Protein AF-A0A413G298-F1 (afdb_monomer)

Foldseek 3Di:
DDKDFPVLVVVLLVQLQWDWDDDQWIKTFHDDPNDTFQQIAIDGPDDGMDDDVNLCVNCVSLVHHSVVSVCSSVPPQHSVNSVVVCVVVVRDD

Nearest PDB structures (foldseek):
  5f3w-assembly1_D  TM=2.237E-01  e=3.689E+00  Methanocaldococcus jannaschii DSM 2661
  7ypv-assembly1_B  TM=2.917E-01  e=5.385E+00  Streptomyces lavendulae subsp. lavendulae
  5ty4-assembly1_B  TM=2.690E-01  e=8.374E+00  Homo sapiens

Solvent-accessible surface area (backbone atoms only — not comparable to full-atom values): 5237 Å² total; per-residue (Å²): 133,66,70,48,43,46,70,46,43,52,55,30,43,46,73,53,38,28,48,79,46,84,69,94,35,44,34,33,39,34,41,58,97,89,39,79,53,94,40,40,41,71,50,66,74,92,60,66,57,43,46,58,72,57,48,45,51,42,9,55,41,64,75,33,54,55,67,56,35,52,31,40,43,75,55,82,46,50,49,64,58,53,51,49,54,37,39,78,70,68,74,49,134

pLDDT: mean 89.56, std 6.13, range [61.03, 96.62]

Structure (mmCIF, N/CA/C/O backbone):
data_AF-A0A413G298-F1
#
_entry.id   AF-A0A413G298-F1
#
loop_
_atom_site.group_PDB
_atom_site.id
_atom_site.type_symbol
_atom_site.label_atom_id
_atom_site.label_alt_id
_atom_site.label_comp_id
_atom_site.label_asym_id
_atom_site.label_entity_id
_atom_site.label_seq_id
_atom_site.pdbx_PDB_ins_code
_atom_site.Cartn_x
_atom_site.Cartn_y
_atom_site.Cartn_z
_atom_site.occupancy
_atom_site.B_iso_or_equiv
_atom_site.auth_seq_id
_atom_site.auth_comp_id
_atom_site.auth_asym_id
_atom_site.auth_atom_id
_atom_site.pdbx_PDB_model_num
ATOM 1 N N . MET A 1 1 ? 11.913 -10.047 -14.480 1.00 61.03 1 MET A N 1
ATOM 2 C CA . MET A 1 1 ? 11.768 -9.569 -13.083 1.00 61.03 1 MET A CA 1
ATOM 3 C C . MET A 1 1 ? 10.514 -8.713 -13.011 1.00 61.03 1 MET A C 1
ATOM 5 O O . MET A 1 1 ? 10.266 -7.998 -13.971 1.00 61.03 1 MET A O 1
ATOM 9 N N . ALA A 1 2 ? 9.696 -8.812 -11.960 1.00 77.94 2 ALA A N 1
ATOM 10 C CA . ALA A 1 2 ? 8.512 -7.960 -11.853 1.00 77.94 2 ALA A CA 1
ATOM 11 C C . ALA A 1 2 ? 8.934 -6.549 -11.422 1.00 77.94 2 ALA A C 1
ATOM 13 O O . ALA A 1 2 ? 9.683 -6.403 -10.454 1.00 77.94 2 ALA A O 1
ATOM 14 N N . THR A 1 3 ? 8.460 -5.539 -12.148 1.00 88.50 3 THR A N 1
ATOM 15 C CA . THR A 1 3 ? 8.584 -4.128 -11.774 1.00 88.50 3 THR A CA 1
ATOM 16 C C . THR A 1 3 ? 7.198 -3.503 -11.663 1.00 88.50 3 THR A C 1
ATOM 18 O O . THR A 1 3 ? 6.236 -3.953 -12.300 1.00 88.50 3 THR A O 1
ATOM 21 N N . LEU A 1 4 ? 7.086 -2.487 -10.811 1.00 90.81 4 LEU A N 1
ATOM 22 C CA . LEU A 1 4 ? 5.888 -1.668 -10.663 1.00 90.81 4 LEU A CA 1
ATOM 23 C C . LEU A 1 4 ? 6.263 -0.198 -10.788 1.00 90.81 4 LEU A C 1
ATOM 25 O O . LEU A 1 4 ? 7.231 0.251 -10.179 1.00 90.81 4 LEU A O 1
ATOM 29 N N . LYS A 1 5 ? 5.471 0.562 -11.544 1.00 92.69 5 LYS A N 1
ATOM 30 C CA . LYS A 1 5 ? 5.670 2.005 -11.683 1.00 92.69 5 LYS A CA 1
ATOM 31 C C . LYS A 1 5 ? 5.153 2.711 -10.439 1.00 92.69 5 LYS A C 1
ATOM 33 O O . LYS A 1 5 ? 4.027 2.451 -10.011 1.00 92.69 5 LYS A O 1
ATOM 38 N N . ILE A 1 6 ? 5.918 3.669 -9.919 1.00 92.06 6 ILE A N 1
ATOM 39 C CA . ILE A 1 6 ? 5.523 4.462 -8.744 1.00 92.06 6 ILE A CA 1
ATOM 40 C C . ILE A 1 6 ? 4.161 5.137 -8.954 1.00 92.06 6 ILE A C 1
ATOM 42 O O . ILE A 1 6 ? 3.317 5.126 -8.061 1.00 92.06 6 ILE A O 1
ATOM 46 N N . ARG A 1 7 ? 3.893 5.639 -10.167 1.00 91.50 7 ARG A N 1
ATOM 47 C CA . ARG A 1 7 ? 2.595 6.243 -10.516 1.00 91.50 7 ARG A CA 1
ATOM 48 C C . ARG A 1 7 ? 1.410 5.281 -10.340 1.00 91.50 7 ARG A C 1
ATOM 50 O O . ARG A 1 7 ? 0.339 5.707 -9.915 1.00 91.50 7 ARG A O 1
ATOM 57 N N . ASP A 1 8 ? 1.601 4.001 -10.669 1.00 91.94 8 ASP A N 1
ATOM 58 C CA . ASP A 1 8 ? 0.543 2.989 -10.613 1.00 91.94 8 ASP A CA 1
ATOM 59 C C . ASP A 1 8 ? 0.303 2.591 -9.153 1.00 91.94 8 ASP A C 1
ATOM 61 O O . ASP A 1 8 ? -0.844 2.488 -8.722 1.00 91.94 8 ASP A O 1
ATOM 65 N N . ILE A 1 9 ? 1.383 2.482 -8.370 1.00 92.81 9 ILE A N 1
ATOM 66 C CA . ILE A 1 9 ? 1.329 2.264 -6.921 1.00 92.81 9 ILE A CA 1
ATOM 67 C C . ILE A 1 9 ? 0.565 3.392 -6.232 1.00 92.81 9 ILE A C 1
ATOM 69 O O . ILE A 1 9 ? -0.385 3.129 -5.500 1.00 92.81 9 ILE A O 1
ATOM 73 N N . ASN A 1 10 ? 0.943 4.643 -6.496 1.00 92.62 10 ASN A N 1
ATOM 74 C CA . ASN A 1 10 ? 0.324 5.812 -5.881 1.00 92.62 10 ASN A CA 1
ATOM 75 C C . ASN A 1 10 ? -1.186 5.853 -6.190 1.00 92.62 10 ASN A C 1
ATOM 77 O O . ASN A 1 10 ? -2.015 5.844 -5.278 1.00 92.62 10 ASN A O 1
ATOM 81 N N . LYS A 1 11 ? -1.557 5.743 -7.474 1.00 92.44 11 LYS A N 1
ATOM 82 C CA . LYS A 1 11 ? -2.964 5.717 -7.907 1.00 92.44 11 LYS A CA 1
ATOM 83 C C . LYS A 1 11 ? -3.754 4.572 -7.267 1.00 92.44 11 LYS A C 1
ATOM 85 O O . LYS A 1 11 ? -4.895 4.778 -6.846 1.00 92.44 11 LYS A O 1
ATOM 90 N N . ALA A 1 12 ? -3.180 3.371 -7.218 1.00 93.56 12 ALA A N 1
ATOM 91 C CA . ALA A 1 12 ? -3.839 2.211 -6.635 1.00 93.56 12 ALA A CA 1
ATOM 92 C C . ALA A 1 12 ? -4.050 2.394 -5.129 1.00 93.56 12 ALA A C 1
ATOM 94 O O . ALA A 1 12 ? -5.187 2.294 -4.675 1.00 93.56 12 ALA A O 1
ATOM 95 N N . LEU A 1 13 ? -3.005 2.731 -4.367 1.00 93.75 13 LEU A N 1
ATOM 96 C CA . LEU A 1 13 ? -3.092 2.909 -2.915 1.00 93.75 13 LEU A CA 1
ATOM 97 C C . LEU A 1 13 ? -4.108 3.998 -2.538 1.00 93.75 13 LEU A C 1
ATOM 99 O O . LEU A 1 13 ? -4.988 3.744 -1.712 1.00 93.75 13 LEU A O 1
ATOM 103 N N . LEU A 1 14 ? -4.083 5.160 -3.199 1.00 93.00 14 LEU A N 1
ATOM 104 C CA . LEU A 1 14 ? -5.072 6.220 -2.958 1.00 93.00 14 LEU A CA 1
ATOM 105 C C . LEU A 1 14 ? -6.510 5.727 -3.195 1.00 93.00 14 LEU A C 1
ATOM 107 O O . LEU A 1 14 ? -7.391 5.920 -2.355 1.00 93.00 14 LEU A O 1
ATOM 111 N N . LYS A 1 15 ? -6.752 4.989 -4.288 1.00 91.56 15 LYS A N 1
ATOM 112 C CA . LYS A 1 15 ? -8.072 4.399 -4.587 1.00 91.56 15 LYS A CA 1
ATOM 113 C C . LYS A 1 15 ? -8.522 3.379 -3.529 1.00 91.56 15 LYS A C 1
ATOM 115 O O . LYS A 1 15 ? -9.721 3.158 -3.359 1.00 91.56 15 LYS A O 1
ATOM 120 N N . LYS A 1 16 ? -7.587 2.748 -2.813 1.00 91.38 16 LYS A N 1
ATOM 121 C CA . LYS A 1 16 ? -7.865 1.767 -1.747 1.00 91.38 16 LYS A CA 1
ATOM 122 C C . LYS A 1 16 ? -8.084 2.403 -0.374 1.00 91.38 16 LYS A C 1
ATOM 124 O O . LYS A 1 16 ? -8.334 1.683 0.586 1.00 91.38 16 LYS A O 1
ATOM 129 N N . GLY A 1 17 ? -8.081 3.732 -0.283 1.00 92.12 17 GLY A N 1
ATOM 130 C CA . GLY A 1 17 ? -8.297 4.447 0.975 1.00 92.12 17 GLY A CA 1
ATOM 131 C C . GLY A 1 17 ? -7.015 4.694 1.762 1.00 92.12 17 GLY A C 1
ATOM 132 O O . GLY A 1 17 ? -7.081 4.957 2.961 1.00 92.12 17 GLY A O 1
ATOM 133 N N . PHE A 1 18 ? -5.854 4.612 1.109 1.00 95.88 18 PHE A N 1
ATOM 134 C CA . PHE A 1 18 ? -4.644 5.170 1.688 1.00 95.88 18 PHE A CA 1
ATOM 135 C C . PHE A 1 18 ? -4.619 6.685 1.503 1.00 95.88 18 PHE A C 1
ATOM 137 O O . PHE A 1 18 ? -5.064 7.210 0.484 1.00 95.88 18 PHE A O 1
ATOM 144 N N . PHE A 1 19 ? -4.043 7.370 2.479 1.00 95.25 19 PHE A N 1
ATOM 145 C CA . PHE A 1 19 ? -3.705 8.781 2.405 1.00 95.25 19 PHE A CA 1
ATOM 146 C C . PHE A 1 19 ? -2.190 8.925 2.262 1.00 95.25 19 PHE A C 1
ATOM 148 O O . PHE A 1 19 ? -1.444 8.322 3.041 1.00 95.25 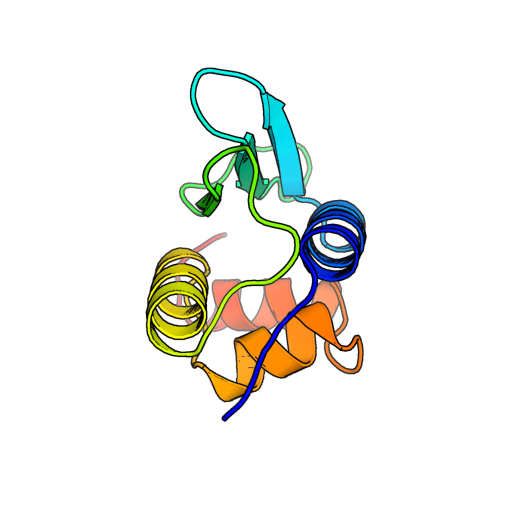19 PHE A O 1
ATOM 155 N N . SER A 1 20 ? -1.746 9.694 1.267 1.00 94.44 20 SER A N 1
ATOM 156 C CA . SER A 1 20 ? -0.330 9.975 1.030 1.00 94.44 20 SER A CA 1
ATOM 157 C C . SER A 1 20 ? 0.149 11.171 1.851 1.00 94.44 20 SER A C 1
ATOM 159 O O . SER A 1 20 ? -0.516 12.205 1.885 1.00 94.44 20 SER A O 1
ATOM 161 N N . GLN A 1 21 ? 1.331 11.059 2.448 1.00 94.00 21 GLN A N 1
ATOM 162 C CA . GLN A 1 21 ? 2.018 12.142 3.143 1.00 94.00 21 GLN A CA 1
ATOM 163 C C . GLN A 1 21 ? 3.456 12.246 2.625 1.00 94.00 21 GLN A C 1
ATOM 165 O O . GLN A 1 21 ? 4.229 11.294 2.735 1.00 94.00 21 GLN A O 1
ATOM 170 N N . GLU A 1 22 ? 3.802 13.404 2.068 1.00 91.12 22 GLU A N 1
ATOM 171 C CA . GLU A 1 22 ? 5.140 13.688 1.544 1.00 91.12 22 GLU A CA 1
ATOM 172 C C . GLU A 1 22 ? 6.062 14.228 2.649 1.00 91.12 22 GLU A C 1
ATOM 174 O O . GLU A 1 22 ? 5.671 15.086 3.442 1.00 91.12 22 GLU A O 1
ATOM 179 N N . SER A 1 23 ? 7.288 13.710 2.703 1.00 87.69 23 SER A N 1
ATOM 180 C CA . SER A 1 23 ? 8.380 14.143 3.590 1.00 87.69 23 SER A CA 1
ATOM 181 C C . SER A 1 23 ? 9.714 13.748 2.930 1.00 87.69 23 SER A C 1
ATOM 183 O O . SER A 1 23 ? 9.829 13.868 1.715 1.00 87.69 23 SER A O 1
ATOM 185 N N . ASP A 1 24 ? 10.692 13.200 3.657 1.00 87.38 24 ASP A N 1
ATOM 186 C CA . ASP A 1 24 ? 11.912 12.604 3.076 1.00 87.38 24 ASP A CA 1
ATOM 187 C C . ASP A 1 24 ? 11.608 11.349 2.234 1.00 87.38 24 ASP A C 1
ATOM 189 O O . ASP A 1 24 ? 12.427 10.889 1.443 1.00 87.38 24 ASP A O 1
ATOM 193 N N . HIS A 1 25 ? 10.424 10.769 2.436 1.00 89.94 25 HIS A N 1
ATOM 194 C CA . HIS A 1 25 ? 9.843 9.678 1.659 1.00 89.94 25 HIS A CA 1
ATOM 195 C C . HIS A 1 25 ? 8.357 9.975 1.437 1.00 89.94 25 HIS A C 1
ATOM 197 O O . HIS A 1 25 ? 7.753 10.717 2.219 1.00 89.94 25 HIS A O 1
ATOM 203 N N . THR A 1 26 ? 7.746 9.333 0.443 1.00 92.75 26 THR A N 1
ATOM 204 C CA . THR A 1 26 ? 6.286 9.312 0.329 1.00 92.75 26 THR A CA 1
ATOM 205 C C . THR A 1 26 ? 5.736 8.184 1.193 1.00 92.75 26 THR A C 1
ATOM 207 O O . THR A 1 26 ? 5.987 7.003 0.928 1.00 92.75 26 THR A O 1
ATOM 210 N N . PHE A 1 27 ? 4.975 8.537 2.225 1.00 94.75 27 PHE A N 1
ATOM 211 C CA . PHE A 1 27 ? 4.299 7.587 3.106 1.00 94.75 27 PHE A CA 1
ATOM 212 C C . PHE A 1 27 ? 2.835 7.419 2.712 1.00 94.75 27 PHE A C 1
ATOM 214 O O . PHE A 1 27 ? 2.176 8.381 2.337 1.00 94.75 27 PHE A O 1
ATOM 221 N N . PHE A 1 28 ? 2.306 6.209 2.864 1.00 96.38 28 PHE A N 1
ATOM 222 C CA . PHE A 1 28 ? 0.894 5.892 2.676 1.00 96.38 28 PHE A CA 1
ATOM 223 C C . PHE A 1 28 ? 0.347 5.270 3.948 1.00 96.38 28 PHE A C 1
ATOM 225 O O . PHE A 1 28 ? 0.866 4.250 4.395 1.00 96.38 28 PHE A O 1
ATOM 232 N N . TYR A 1 29 ? -0.726 5.834 4.494 1.00 96.62 29 TYR A N 1
ATOM 233 C CA . TYR A 1 29 ? -1.416 5.311 5.675 1.00 96.62 29 TYR A CA 1
ATOM 234 C C . TYR A 1 29 ? -2.827 4.881 5.303 1.00 96.62 29 TYR A C 1
ATOM 236 O O . TYR A 1 29 ? -3.555 5.665 4.698 1.00 96.62 29 TYR A O 1
ATOM 244 N N . LEU A 1 30 ? -3.227 3.662 5.661 1.00 95.81 30 LEU A N 1
ATOM 245 C CA . LEU A 1 30 ? -4.577 3.181 5.380 1.00 95.81 30 LEU A CA 1
ATOM 246 C C . LEU A 1 30 ? -5.575 3.772 6.380 1.00 95.81 30 LEU A C 1
ATOM 248 O O . LEU A 1 30 ? -5.395 3.636 7.596 1.00 95.81 30 LEU A O 1
ATOM 252 N N . PHE A 1 31 ? -6.653 4.357 5.859 1.00 94.12 31 PHE A N 1
ATOM 253 C CA . PHE A 1 31 ? -7.803 4.804 6.639 1.00 94.12 31 PHE A CA 1
ATOM 254 C C . PHE A 1 31 ? -9.017 3.920 6.348 1.00 94.12 31 PHE A C 1
ATOM 256 O O . PHE A 1 31 ? -9.403 3.719 5.194 1.00 94.12 31 PHE A O 1
ATOM 263 N N . VAL A 1 32 ? -9.657 3.428 7.407 1.00 91.50 32 VAL A N 1
ATOM 264 C CA . VAL A 1 32 ? -10.889 2.632 7.328 1.00 91.50 32 VAL A CA 1
ATOM 265 C C . VAL A 1 32 ? -11.94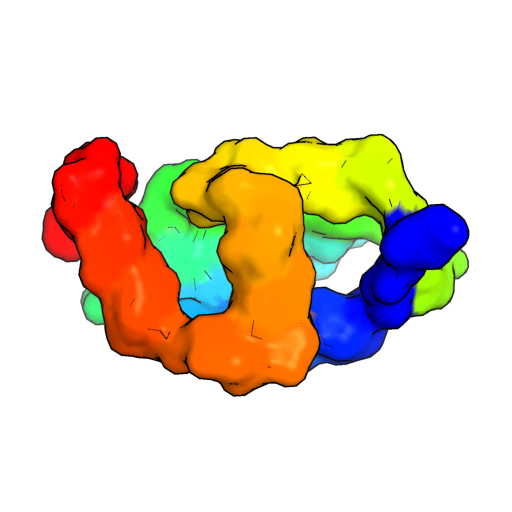1 3.323 8.184 1.00 91.50 32 VAL A C 1
ATOM 267 O O . VAL A 1 32 ? -11.688 3.639 9.342 1.00 91.50 32 VAL A O 1
ATOM 270 N N . ASN A 1 33 ? -13.105 3.620 7.599 1.00 89.25 33 ASN A N 1
ATOM 271 C CA . ASN A 1 33 ? -14.195 4.350 8.263 1.00 89.25 33 ASN A CA 1
ATOM 272 C C . ASN A 1 33 ? -13.742 5.677 8.914 1.00 89.25 33 ASN A C 1
ATOM 274 O O . ASN A 1 33 ? -14.155 6.010 10.020 1.00 89.25 33 ASN A O 1
ATOM 278 N N . GLY A 1 34 ? -12.843 6.412 8.247 1.00 88.88 34 GLY A N 1
ATOM 279 C CA . GLY A 1 34 ? -12.297 7.685 8.737 1.00 88.88 34 GLY A CA 1
ATOM 280 C C . GLY A 1 34 ? -11.224 7.560 9.824 1.00 88.88 34 GLY A C 1
ATOM 281 O O . GLY A 1 34 ? -10.645 8.569 10.214 1.00 88.88 34 GLY A O 1
ATOM 282 N N . GLN A 1 35 ? -10.905 6.347 10.283 1.00 91.44 35 GLN A N 1
ATOM 283 C CA . GLN A 1 35 ? -9.891 6.107 11.309 1.00 91.44 35 GLN A CA 1
ATOM 284 C C . GLN A 1 35 ? -8.584 5.617 10.691 1.00 91.44 35 GLN A C 1
ATOM 286 O O . GLN A 1 35 ? -8.573 4.722 9.840 1.00 91.44 35 GLN A O 1
ATOM 291 N N . LYS A 1 36 ? -7.468 6.198 11.142 1.00 93.38 36 LYS A N 1
ATOM 292 C CA . LYS A 1 36 ? -6.123 5.770 10.753 1.00 93.38 36 LYS A CA 1
ATOM 293 C C . LYS A 1 36 ? -5.835 4.391 11.347 1.00 93.38 36 LYS A C 1
ATOM 295 O O . LYS A 1 36 ? -5.949 4.200 12.555 1.00 93.38 36 LYS A O 1
ATOM 300 N N . THR A 1 37 ? -5.433 3.448 10.504 1.00 94.38 37 THR A N 1
ATOM 301 C CA . THR A 1 37 ? -5.016 2.105 10.933 1.00 94.38 37 THR A CA 1
ATOM 302 C C . THR A 1 37 ? -3.507 2.055 11.207 1.00 94.38 37 THR A C 1
ATOM 304 O O . THR A 1 37 ? -2.770 2.999 10.912 1.00 94.38 37 THR A O 1
ATOM 307 N N . SER A 1 38 ? -3.022 0.933 11.743 1.00 93.44 38 SER A N 1
ATOM 308 C CA . SER A 1 38 ? -1.584 0.658 11.892 1.00 93.44 38 SER A CA 1
ATOM 309 C C . SER A 1 38 ? -0.896 0.266 10.577 1.00 93.44 38 SER A C 1
ATOM 311 O O . SER A 1 38 ? 0.317 0.062 10.564 1.00 93.44 38 SER A O 1
ATOM 313 N N . ILE A 1 39 ? -1.645 0.150 9.475 1.00 95.19 39 ILE A N 1
ATOM 314 C CA . ILE A 1 39 ? -1.134 -0.297 8.180 1.00 95.19 39 ILE A CA 1
ATOM 315 C C . ILE A 1 39 ? -0.621 0.903 7.394 1.00 95.19 39 ILE A C 1
ATOM 317 O O . ILE A 1 39 ? -1.347 1.868 7.133 1.00 95.19 39 ILE A O 1
ATOM 321 N N . TRP A 1 40 ? 0.641 0.819 6.992 1.00 95.94 40 TRP A N 1
ATOM 322 C CA . TRP A 1 40 ? 1.307 1.856 6.223 1.00 95.94 40 TRP A CA 1
ATOM 323 C C . TRP A 1 40 ? 2.403 1.272 5.344 1.00 95.94 40 TRP A C 1
ATOM 325 O O . TRP A 1 40 ? 2.945 0.216 5.649 1.00 95.94 40 TRP A O 1
ATOM 335 N N . THR A 1 41 ? 2.749 1.972 4.270 1.00 96.31 41 THR A N 1
ATOM 336 C CA . THR A 1 41 ? 3.891 1.641 3.408 1.00 96.31 41 THR A CA 1
ATOM 337 C C . THR A 1 41 ? 4.564 2.919 2.911 1.00 96.31 41 THR A C 1
ATOM 339 O O . THR A 1 41 ? 4.042 4.014 3.130 1.00 96.31 41 THR A O 1
ATOM 342 N N . LYS A 1 42 ? 5.740 2.814 2.290 1.00 94.81 42 LYS A N 1
ATOM 343 C CA . LYS A 1 42 ? 6.469 3.972 1.763 1.00 94.81 42 LYS A CA 1
ATOM 344 C C . LYS A 1 42 ? 7.319 3.628 0.547 1.00 94.81 42 LYS A C 1
ATOM 346 O O . LYS A 1 42 ? 7.735 2.480 0.393 1.00 94.81 42 LYS A O 1
ATOM 351 N N . TYR A 1 43 ? 7.654 4.643 -0.240 1.00 91.56 43 TYR A N 1
ATOM 352 C CA . TYR A 1 43 ? 8.739 4.590 -1.220 1.00 91.56 43 TYR A CA 1
ATOM 353 C C . TYR A 1 43 ? 9.615 5.849 -1.124 1.00 91.56 43 TYR A C 1
ATOM 355 O O . TYR A 1 43 ? 9.180 6.885 -0.617 1.00 91.56 43 TYR A O 1
ATOM 363 N N . SER A 1 44 ? 10.867 5.744 -1.568 1.00 86.56 44 SER A N 1
ATOM 364 C CA . SER A 1 44 ? 11.824 6.858 -1.606 1.00 86.56 44 SER A CA 1
ATOM 365 C C . SER A 1 44 ? 11.643 7.710 -2.862 1.00 86.56 44 SER A C 1
ATOM 367 O O . SER A 1 44 ? 11.183 7.222 -3.895 1.00 86.56 44 SER A O 1
ATOM 369 N N . HIS A 1 45 ? 12.026 8.982 -2.779 1.00 82.00 45 HIS A N 1
ATOM 370 C CA . HIS A 1 45 ? 11.973 9.904 -3.913 1.00 82.00 45 HIS A CA 1
ATOM 371 C C . HIS A 1 45 ? 12.909 9.495 -5.053 1.00 82.00 45 HIS A C 1
ATOM 373 O O . HIS A 1 45 ? 13.926 8.842 -4.836 1.00 82.00 45 HIS A O 1
ATOM 379 N N . GLY A 1 46 ? 12.581 9.932 -6.270 1.00 77.75 46 GLY A N 1
ATOM 380 C CA . GLY A 1 46 ? 13.466 9.840 -7.438 1.00 77.75 46 GLY A CA 1
ATOM 381 C C . GLY A 1 46 ? 13.334 8.563 -8.270 1.00 77.75 46 GLY A C 1
ATOM 382 O O . GLY A 1 46 ? 13.689 8.576 -9.448 1.00 77.75 46 GLY A O 1
ATOM 383 N N . GLU A 1 47 ? 12.752 7.498 -7.720 1.00 81.31 47 GLU A N 1
ATOM 384 C CA . GLU A 1 47 ? 12.526 6.257 -8.462 1.00 81.31 47 GLU A CA 1
ATOM 385 C C . GLU A 1 47 ? 11.272 6.343 -9.342 1.00 81.31 47 GLU A C 1
ATOM 387 O O . GLU A 1 47 ? 10.208 6.797 -8.920 1.00 81.31 47 GLU A O 1
ATOM 392 N N . LYS A 1 48 ? 11.375 5.879 -10.592 1.00 86.50 48 LYS A N 1
ATOM 393 C CA . LYS A 1 48 ? 10.211 5.763 -11.495 1.00 86.50 48 LYS A CA 1
ATOM 394 C C . LYS A 1 48 ? 9.522 4.409 -11.357 1.00 86.50 48 LYS A C 1
ATOM 396 O O . LYS A 1 48 ? 8.305 4.310 -11.548 1.00 86.50 48 LYS A O 1
ATOM 401 N N . GLU A 1 49 ? 10.294 3.380 -11.020 1.00 90.31 49 GLU A N 1
ATOM 402 C CA 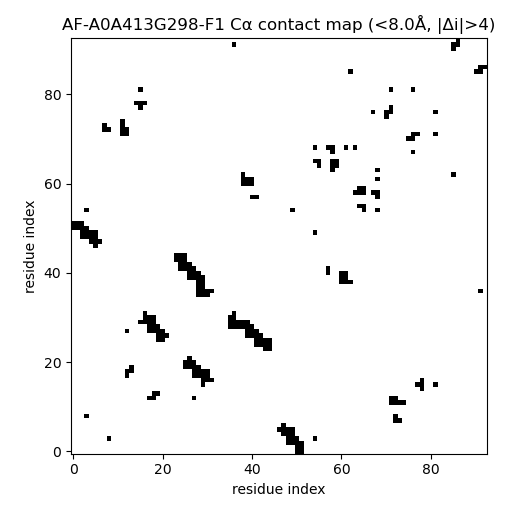. GLU A 1 49 ? 9.844 2.001 -10.880 1.00 90.31 49 GLU A CA 1
ATOM 403 C C . GLU A 1 49 ? 10.541 1.330 -9.699 1.00 90.31 49 GLU A C 1
ATOM 405 O O . GLU A 1 49 ? 11.679 1.651 -9.379 1.00 90.31 49 GLU A O 1
ATOM 410 N N . ILE A 1 50 ? 9.867 0.367 -9.076 1.00 90.69 50 ILE A N 1
ATOM 411 C CA . ILE A 1 50 ? 10.447 -0.462 -8.021 1.00 90.69 50 ILE A CA 1
ATOM 412 C C . ILE A 1 50 ? 10.534 -1.917 -8.466 1.00 90.69 50 ILE A C 1
ATOM 414 O O . ILE A 1 50 ? 9.652 -2.432 -9.159 1.00 90.69 50 ILE A O 1
ATOM 418 N N . GLY A 1 51 ? 11.611 -2.582 -8.053 1.00 89.31 51 GLY A N 1
ATOM 419 C CA . GLY A 1 51 ? 11.854 -3.996 -8.323 1.00 89.31 51 GLY A CA 1
ATOM 420 C C . GLY A 1 51 ? 11.375 -4.928 -7.208 1.00 89.31 51 GLY A C 1
ATOM 421 O O . GLY A 1 51 ? 10.918 -4.505 -6.146 1.00 89.31 51 GLY A O 1
ATOM 422 N N . ASN A 1 52 ? 11.550 -6.230 -7.443 1.00 88.56 52 ASN A N 1
ATOM 423 C CA . ASN A 1 52 ? 11.146 -7.323 -6.552 1.00 88.56 52 ASN A CA 1
ATOM 424 C C . ASN A 1 52 ? 11.425 -7.118 -5.041 1.00 88.56 52 ASN A C 1
ATOM 426 O O . ASN A 1 52 ? 10.516 -7.427 -4.269 1.00 88.56 52 ASN A O 1
ATOM 430 N N . PRO A 1 53 ? 12.606 -6.636 -4.588 1.00 90.06 53 PRO A N 1
ATOM 431 C CA . PRO A 1 53 ? 12.885 -6.495 -3.154 1.00 90.06 53 PRO A CA 1
ATOM 432 C C . PRO A 1 53 ? 11.968 -5.476 -2.469 1.00 90.06 53 PRO A C 1
ATOM 434 O O . PRO A 1 53 ? 11.370 -5.765 -1.435 1.00 90.06 53 PRO A O 1
ATOM 437 N N . LEU A 1 54 ? 11.791 -4.309 -3.094 1.00 91.12 54 LEU A N 1
ATOM 438 C CA . LEU A 1 54 ? 10.908 -3.260 -2.588 1.00 91.12 54 LEU A CA 1
ATOM 439 C C . LEU A 1 54 ? 9.443 -3.695 -2.647 1.00 91.12 54 LEU A C 1
ATOM 441 O O . LEU A 1 54 ? 8.703 -3.468 -1.697 1.00 91.12 54 LEU A O 1
ATOM 445 N N . ILE A 1 55 ? 9.039 -4.394 -3.713 1.00 93.00 55 ILE A N 1
ATOM 446 C CA . ILE A 1 55 ? 7.685 -4.955 -3.834 1.00 93.00 55 ILE A CA 1
ATOM 447 C C . ILE A 1 55 ? 7.386 -5.910 -2.668 1.00 93.00 55 ILE A C 1
ATOM 449 O O . ILE A 1 55 ? 6.332 -5.800 -2.046 1.00 93.00 55 ILE A O 1
ATOM 453 N N . ALA A 1 56 ? 8.307 -6.821 -2.338 1.00 92.88 56 ALA A N 1
ATOM 454 C CA . ALA A 1 56 ? 8.133 -7.748 -1.218 1.00 92.88 56 ALA A CA 1
ATOM 455 C C . ALA A 1 56 ? 8.031 -7.016 0.132 1.00 92.88 56 ALA A C 1
ATOM 457 O O . ALA A 1 56 ? 7.209 -7.373 0.978 1.00 92.88 56 ALA A O 1
ATOM 458 N N . GLN A 1 57 ? 8.818 -5.953 0.316 1.00 94.25 57 GLN A N 1
ATOM 459 C CA . GLN A 1 57 ? 8.759 -5.131 1.519 1.00 94.25 57 GLN A CA 1
ATOM 460 C C . GLN A 1 57 ? 7.414 -4.401 1.649 1.00 94.25 57 GLN A C 1
ATOM 462 O O . GLN A 1 57 ? 6.806 -4.421 2.721 1.00 94.25 57 GLN A O 1
ATOM 467 N N . MET A 1 58 ? 6.920 -3.795 0.567 1.00 95.00 58 MET A N 1
ATOM 468 C CA . MET A 1 58 ? 5.623 -3.110 0.558 1.00 95.00 58 MET A CA 1
ATOM 469 C C . MET A 1 58 ? 4.453 -4.080 0.769 1.00 95.00 58 MET A C 1
ATOM 471 O O . MET A 1 58 ? 3.509 -3.754 1.491 1.00 95.00 58 MET A O 1
ATOM 475 N N . ALA A 1 59 ? 4.527 -5.289 0.208 1.00 94.44 59 ALA A N 1
ATOM 476 C CA . ALA A 1 59 ? 3.541 -6.341 0.445 1.00 94.44 59 ALA A CA 1
ATOM 477 C C . ALA A 1 59 ? 3.449 -6.688 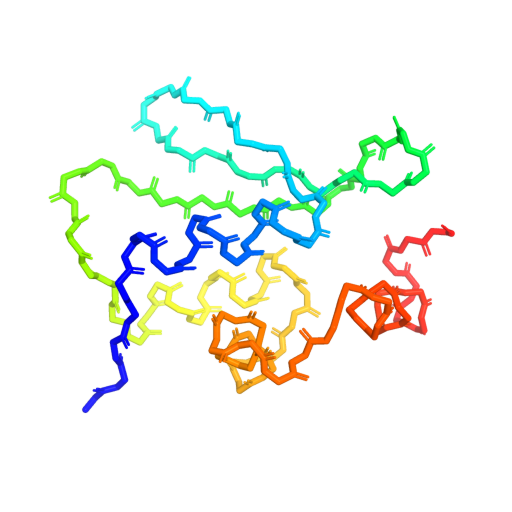1.943 1.00 94.44 59 ALA A C 1
ATOM 479 O O . ALA A 1 59 ? 2.382 -6.582 2.546 1.00 94.44 59 ALA A O 1
ATOM 480 N N . SER A 1 60 ? 4.588 -6.951 2.590 1.00 94.38 60 SER A N 1
ATOM 481 C CA . SER A 1 60 ? 4.638 -7.238 4.033 1.00 94.38 60 SER A CA 1
ATOM 482 C C . SER A 1 60 ? 4.109 -6.079 4.894 1.00 94.38 60 SER A C 1
ATOM 484 O O . SER A 1 60 ? 3.341 -6.278 5.841 1.00 94.38 60 SER A O 1
ATOM 486 N N . GLN A 1 61 ? 4.459 -4.843 4.533 1.00 95.50 61 GLN A N 1
ATOM 487 C CA . GLN A 1 61 ? 3.976 -3.623 5.186 1.00 95.50 61 GLN A CA 1
ATOM 488 C C . GLN A 1 61 ? 2.452 -3.449 5.071 1.00 95.50 61 GLN A C 1
ATOM 490 O O . GLN A 1 61 ? 1.798 -3.041 6.031 1.00 95.50 61 GLN A O 1
ATOM 495 N N . THR A 1 62 ? 1.882 -3.828 3.925 1.00 94.69 62 THR A N 1
ATOM 496 C CA . THR A 1 62 ? 0.432 -3.826 3.667 1.00 94.69 62 THR A CA 1
ATOM 497 C C . THR A 1 62 ? -0.278 -5.104 4.120 1.00 94.69 62 THR A C 1
ATOM 499 O O . THR A 1 62 ? -1.481 -5.228 3.920 1.00 94.69 62 THR A O 1
ATOM 502 N N . LYS A 1 63 ? 0.433 -6.026 4.787 1.00 93.94 63 LYS A N 1
ATOM 503 C CA . LYS A 1 63 ? -0.101 -7.312 5.273 1.00 93.94 63 LYS A CA 1
ATOM 504 C C . LYS A 1 63 ? -0.674 -8.188 4.156 1.00 93.94 63 LYS A C 1
ATOM 506 O O . LYS A 1 63 ? -1.658 -8.896 4.352 1.00 93.94 63 LYS A O 1
ATOM 511 N N . LEU A 1 64 ? -0.033 -8.134 2.994 1.00 91.75 64 LEU A N 1
ATOM 512 C CA . LEU A 1 64 ? -0.351 -8.927 1.818 1.00 91.75 64 LEU A CA 1
ATOM 513 C C . LEU A 1 64 ? 0.829 -9.815 1.446 1.00 91.75 64 LEU A C 1
ATOM 515 O O . LEU A 1 64 ? 1.995 -9.469 1.662 1.00 91.75 64 LEU A O 1
ATOM 519 N N . GLU A 1 65 ? 0.528 -10.938 0.809 1.00 91.44 65 GLU A N 1
ATOM 520 C CA . GLU A 1 65 ? 1.539 -11.657 0.049 1.00 91.44 65 GLU A CA 1
ATOM 521 C C . GLU A 1 65 ? 1.942 -10.865 -1.198 1.00 91.44 65 GLU A C 1
ATOM 523 O O . GLU A 1 65 ? 1.232 -9.969 -1.664 1.00 91.44 65 GLU A O 1
ATOM 528 N N . LYS A 1 66 ? 3.097 -11.207 -1.771 1.00 89.88 66 LYS A N 1
ATOM 529 C CA . LYS A 1 66 ? 3.633 -10.501 -2.937 1.00 89.88 66 LYS A CA 1
ATOM 530 C C . LYS A 1 66 ? 2.641 -10.480 -4.102 1.00 89.88 66 LYS A C 1
ATOM 532 O O . LYS A 1 66 ? 2.429 -9.418 -4.679 1.00 89.88 66 LYS A O 1
ATOM 537 N N . ASP A 1 67 ? 2.026 -11.613 -4.424 1.00 88.62 67 ASP A N 1
ATOM 538 C CA . ASP A 1 67 ? 1.092 -11.710 -5.550 1.00 88.62 67 ASP A CA 1
ATOM 539 C C . ASP A 1 67 ? -0.196 -10.923 -5.276 1.00 88.62 67 ASP A C 1
ATOM 541 O O . ASP A 1 67 ? -0.654 -10.170 -6.132 1.00 88.62 67 ASP A O 1
ATOM 545 N N . GLN A 1 68 ? -0.697 -10.957 -4.038 1.00 88.19 68 GLN A N 1
ATOM 546 C CA . GLN A 1 68 ? -1.835 -10.135 -3.614 1.00 88.19 68 GLN A CA 1
ATOM 547 C C . GLN A 1 68 ? -1.531 -8.633 -3.684 1.00 88.19 68 GLN A C 1
ATOM 549 O O . GLN A 1 68 ? -2.393 -7.838 -4.057 1.00 88.19 68 GLN A O 1
ATOM 554 N N . PHE A 1 69 ? -0.309 -8.219 -3.345 1.00 91.69 69 PHE A N 1
ATOM 555 C CA . PHE A 1 69 ? 0.115 -6.830 -3.499 1.00 91.69 69 PHE A CA 1
ATOM 556 C C . PHE A 1 69 ? 0.229 -6.445 -4.979 1.00 91.69 69 PHE A C 1
ATOM 558 O O . PHE A 1 69 ? -0.223 -5.373 -5.377 1.00 91.69 69 PHE A O 1
ATOM 565 N N . MET A 1 70 ? 0.764 -7.326 -5.826 1.00 89.50 70 MET A N 1
ATOM 566 C CA . MET A 1 70 ? 0.775 -7.105 -7.275 1.00 89.50 70 MET A CA 1
ATOM 567 C C . MET A 1 70 ? -0.650 -6.933 -7.822 1.00 89.50 70 MET A C 1
ATOM 569 O O . MET A 1 70 ? -0.877 -6.032 -8.631 1.00 89.50 70 MET A O 1
ATOM 573 N N . ASP A 1 71 ? -1.610 -7.715 -7.328 1.00 87.81 71 ASP A N 1
ATOM 574 C CA . ASP A 1 71 ? -3.039 -7.606 -7.644 1.00 87.81 71 ASP A CA 1
ATOM 575 C C . ASP A 1 71 ? -3.694 -6.339 -7.072 1.00 87.81 71 ASP A C 1
ATOM 577 O O . ASP A 1 71 ? -4.574 -5.740 -7.700 1.00 87.81 71 ASP A O 1
ATOM 581 N N . LEU A 1 72 ? -3.248 -5.870 -5.906 1.00 87.25 72 LEU A N 1
ATOM 582 C CA . LEU A 1 72 ? -3.657 -4.581 -5.347 1.00 87.25 72 LEU A CA 1
ATOM 583 C C . LEU A 1 72 ? -3.283 -3.436 -6.297 1.00 87.25 72 LEU A C 1
ATOM 585 O O . LEU A 1 72 ? -4.111 -2.557 -6.554 1.00 87.25 72 LEU A O 1
ATOM 589 N N . ILE A 1 73 ? -2.062 -3.467 -6.841 1.00 89.81 73 ILE A N 1
ATOM 590 C CA . ILE A 1 73 ? -1.538 -2.406 -7.710 1.00 89.81 73 ILE A CA 1
ATOM 591 C C . ILE A 1 73 ? -2.065 -2.522 -9.145 1.00 89.81 73 ILE A C 1
ATOM 593 O O . ILE A 1 73 ? -2.470 -1.522 -9.739 1.00 89.81 73 ILE A O 1
ATOM 597 N N . ARG A 1 74 ? -2.119 -3.735 -9.707 1.00 83.88 74 ARG A N 1
ATOM 598 C CA . ARG A 1 74 ? -2.622 -3.996 -11.072 1.00 83.88 74 ARG A CA 1
ATOM 599 C C . ARG A 1 74 ? -4.150 -3.994 -11.170 1.00 83.88 74 ARG A C 1
ATOM 601 O O . ARG A 1 74 ? -4.689 -4.088 -12.268 1.00 83.88 74 ARG A O 1
ATOM 608 N N . CYS A 1 75 ? -4.830 -3.795 -10.040 1.00 70.00 75 CYS A N 1
ATOM 609 C CA . CYS A 1 75 ? -6.253 -3.501 -9.917 1.00 70.00 75 CYS A CA 1
ATOM 610 C C . CYS A 1 75 ? -7.291 -4.653 -10.048 1.00 70.00 75 CYS A C 1
ATOM 612 O O . CYS A 1 75 ? -8.476 -4.308 -10.045 1.00 70.00 75 CYS A O 1
ATOM 614 N N . PRO A 1 76 ? -6.990 -5.976 -10.073 1.00 70.00 76 PRO A N 1
ATOM 615 C CA . PRO A 1 76 ? -8.049 -6.977 -9.860 1.00 70.00 76 PRO A CA 1
ATOM 616 C C . PRO A 1 76 ? -8.575 -7.015 -8.412 1.00 70.00 76 PRO A C 1
ATOM 618 O O . PRO A 1 76 ? -9.725 -7.398 -8.183 1.00 70.00 76 PRO A O 1
ATOM 621 N N . LEU A 1 77 ? -7.782 -6.593 -7.420 1.00 75.88 77 LEU A N 1
ATOM 622 C CA . LEU A 1 77 ? -8.210 -6.583 -6.018 1.00 75.88 77 LEU A CA 1
ATOM 623 C C . LEU A 1 77 ? -8.972 -5.288 -5.703 1.00 75.88 77 LEU A C 1
ATOM 625 O O . LEU A 1 77 ? -8.449 -4.192 -5.906 1.00 75.88 77 LEU A O 1
ATOM 629 N N . SER A 1 78 ? -10.217 -5.377 -5.224 1.00 82.81 78 SER A N 1
ATOM 630 C CA . SER A 1 78 ? -11.032 -4.207 -4.861 1.00 82.81 78 SER A CA 1
ATOM 631 C C . SER A 1 78 ? -10.660 -3.655 -3.475 1.00 82.81 78 SER A C 1
ATOM 633 O O . SER A 1 78 ? -9.891 -4.268 -2.737 1.00 82.81 78 SER A O 1
ATOM 635 N N . LYS A 1 79 ? -11.153 -2.456 -3.132 1.00 84.25 79 LYS A N 1
ATOM 636 C CA . LYS A 1 79 ? -10.925 -1.874 -1.796 1.00 84.25 79 LYS A CA 1
ATOM 637 C C . LYS A 1 79 ? -11.580 -2.736 -0.717 1.00 84.25 79 LYS A C 1
ATOM 639 O O . LYS A 1 79 ? -10.976 -2.990 0.315 1.00 84.25 79 LYS A O 1
ATOM 644 N N . GLU A 1 80 ? -12.791 -3.192 -0.998 1.00 86.94 80 GLU A N 1
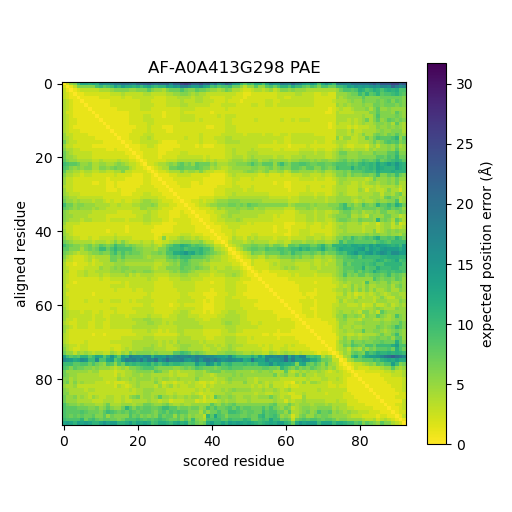ATOM 645 C CA . GLU A 1 80 ? -13.627 -4.004 -0.121 1.00 86.94 80 GLU A CA 1
ATOM 646 C C . GLU A 1 80 ? -12.929 -5.333 0.168 1.00 86.94 80 GLU A C 1
ATOM 648 O O . GLU A 1 80 ? -12.652 -5.625 1.324 1.00 86.94 80 GLU A O 1
ATOM 653 N N . LYS A 1 81 ? -12.486 -6.049 -0.879 1.00 86.62 81 LYS A N 1
ATOM 654 C CA . LYS A 1 81 ? -11.724 -7.297 -0.720 1.00 86.62 81 LYS A CA 1
ATOM 655 C C . LYS A 1 81 ? -10.441 -7.111 0.087 1.00 86.62 81 LYS A C 1
ATOM 657 O O . LYS A 1 81 ? -10.094 -7.972 0.886 1.00 86.62 81 LYS A O 1
ATOM 662 N N . TYR A 1 82 ? -9.723 -6.006 -0.122 1.00 89.00 82 TYR A N 1
ATOM 663 C CA . TYR A 1 82 ? -8.526 -5.714 0.663 1.00 89.00 82 TYR A CA 1
ATOM 664 C C . TYR A 1 82 ? -8.861 -5.516 2.149 1.00 89.00 82 TYR A C 1
ATOM 666 O O . TYR A 1 82 ? -8.211 -6.107 3.005 1.00 89.00 82 TYR A O 1
ATOM 674 N N . ILE A 1 83 ? -9.909 -4.749 2.463 1.00 89.12 83 ILE A N 1
ATOM 675 C CA . ILE A 1 83 ? -10.384 -4.562 3.842 1.00 89.12 83 ILE A CA 1
ATOM 676 C C . ILE A 1 83 ? -10.835 -5.896 4.454 1.00 89.12 83 ILE A C 1
ATOM 678 O O . ILE A 1 83 ? -10.499 -6.162 5.606 1.00 89.12 83 ILE A O 1
ATOM 682 N N . ASP A 1 84 ? -11.528 -6.748 3.698 1.00 90.38 84 ASP A N 1
ATOM 683 C CA . ASP A 1 84 ? -11.967 -8.067 4.167 1.00 90.38 84 ASP A CA 1
ATOM 684 C C . ASP A 1 84 ? -10.779 -8.970 4.519 1.00 90.38 84 ASP A C 1
ATOM 686 O O . ASP A 1 84 ? -10.782 -9.591 5.580 1.00 90.38 84 ASP A O 1
ATOM 690 N N . ILE A 1 85 ? -9.723 -8.992 3.692 1.00 89.19 85 ILE A N 1
ATOM 691 C CA . ILE A 1 85 ? -8.474 -9.716 3.999 1.00 89.19 85 ILE A CA 1
ATOM 692 C C . ILE A 1 85 ? -7.889 -9.226 5.329 1.00 89.19 85 ILE A C 1
ATOM 694 O O . ILE A 1 85 ? -7.538 -10.029 6.193 1.00 89.19 85 ILE A O 1
ATOM 698 N N . LEU A 1 86 ? -7.818 -7.908 5.527 1.00 90.00 86 LEU A N 1
ATOM 699 C CA . LEU A 1 86 ? -7.261 -7.328 6.749 1.00 90.00 86 LEU A CA 1
ATOM 700 C C . LEU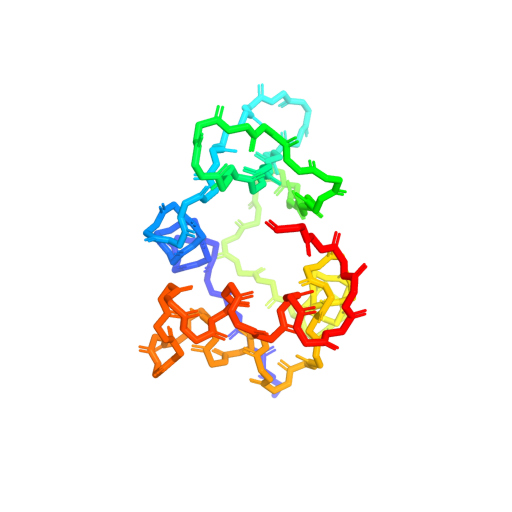 A 1 86 ? -8.106 -7.632 7.994 1.00 90.00 86 LEU A C 1
ATOM 702 O O . LEU A 1 86 ? -7.540 -7.842 9.068 1.00 90.00 86 LEU A O 1
ATOM 706 N N . LYS A 1 87 ? -9.436 -7.665 7.863 1.00 89.75 87 LYS A N 1
ATOM 707 C CA . LYS A 1 87 ? -10.358 -8.032 8.949 1.00 89.75 87 LYS A CA 1
ATOM 708 C C . LYS A 1 87 ? -10.271 -9.513 9.294 1.00 89.75 87 LYS A C 1
ATOM 710 O O . LYS A 1 87 ? -10.124 -9.851 10.465 1.00 89.75 87 LYS A O 1
ATOM 715 N N . ASN A 1 88 ? -10.292 -10.380 8.284 1.00 90.00 88 ASN A N 1
ATOM 716 C CA . ASN A 1 88 ? -10.183 -11.830 8.458 1.00 90.00 88 ASN A CA 1
ATOM 717 C C . ASN A 1 88 ? -8.866 -12.219 9.140 1.00 90.00 88 ASN A C 1
ATOM 719 O O . ASN A 1 88 ? -8.843 -13.122 9.971 1.00 90.00 88 ASN A O 1
ATOM 723 N N . ASN A 1 89 ? -7.790 -11.486 8.847 1.00 88.44 89 ASN A N 1
ATOM 724 C CA . ASN A 1 89 ? -6.478 -11.698 9.455 1.00 88.44 89 ASN A CA 1
ATOM 725 C C . ASN A 1 89 ?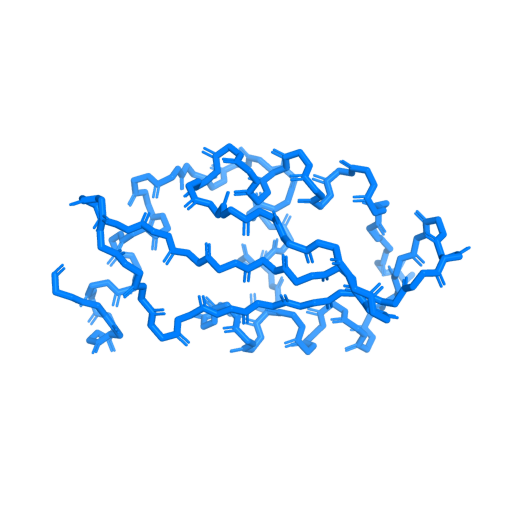 -6.301 -10.975 10.809 1.00 88.44 89 ASN A C 1
ATOM 727 O O . ASN A 1 89 ? -5.219 -11.019 11.393 1.00 88.44 89 ASN A O 1
ATOM 731 N N . GLY A 1 90 ? -7.329 -10.281 11.314 1.00 87.69 90 GLY A N 1
ATOM 732 C CA . GLY A 1 90 ? -7.299 -9.603 12.615 1.00 87.69 90 GLY A CA 1
ATOM 733 C C . GLY A 1 90 ? -6.413 -8.353 12.675 1.00 87.69 90 GLY A C 1
ATOM 734 O O . GLY A 1 90 ? -6.032 -7.919 13.762 1.00 87.69 90 GLY A O 1
ATOM 735 N N . HIS A 1 91 ? -6.060 -7.759 11.531 1.00 87.81 91 HIS A N 1
ATOM 736 C CA . HIS A 1 91 ? -5.212 -6.563 11.475 1.00 87.81 91 HIS A CA 1
ATOM 737 C C . HIS A 1 91 ? -5.982 -5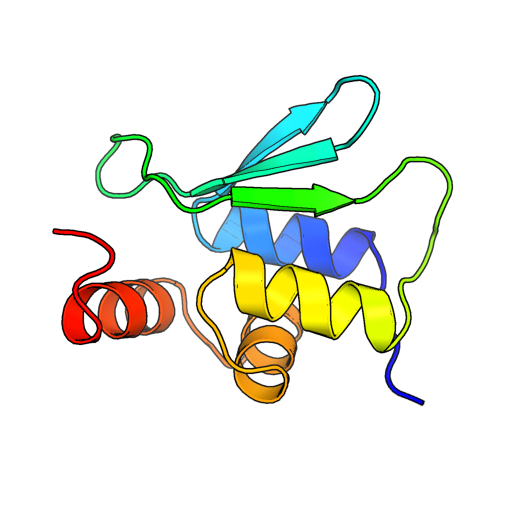.260 11.712 1.00 87.81 91 HIS A C 1
ATOM 739 O O . HIS A 1 91 ? -5.394 -4.278 12.168 1.00 87.81 91 HIS A O 1
ATOM 745 N N . ILE A 1 92 ? -7.281 -5.240 11.403 1.00 84.19 92 ILE A N 1
ATOM 746 C CA . ILE A 1 92 ? -8.182 -4.093 11.590 1.00 84.19 92 ILE A CA 1
ATOM 747 C C . ILE A 1 92 ? -9.555 -4.573 12.088 1.00 84.19 92 ILE A C 1
ATOM 749 O O . ILE A 1 92 ? -9.892 -5.743 11.916 1.00 84.19 92 ILE A O 1
ATOM 753 N N . LYS A 1 93 ? -10.336 -3.673 12.699 1.00 73.06 93 LYS A N 1
ATOM 754 C CA . LYS A 1 93 ? -11.704 -3.933 13.185 1.00 73.06 93 LYS A CA 1
ATOM 755 C C . LYS A 1 93 ? -12.758 -3.500 12.159 1.00 73.06 93 LYS A C 1
ATOM 757 O O . LYS A 1 93 ? -12.533 -2.480 11.471 1.00 73.06 93 LYS A O 1
#

Mean predicted aligned error: 4.32 Å

Radius of gyration: 12.37 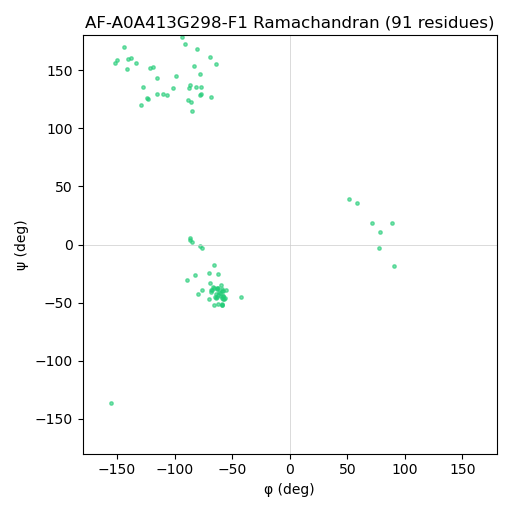Å; Cα contacts (8 Å, |Δi|>4): 128; chains: 1; bounding box: 28×26×26 Å

Sequence (93 aa):
MATLKIRDINKALLKKGFFSQESDHTFFYLFVNGQKTSIWTKYSHGEKEIGNPLIAQMASQTKLEKDQFMDLIRCPLSKEKYIDILKNNGHIK

Secondary structure (DSSP, 8-state):
---EEHHHHHHHHHHTTEEEEESSEEEEEEEETTEEEEEEEEEETT-SEE-HHHHHHHHHHTT--HHHHHHHHHS-S-HHHHHHHHHHTTS--